Protein AF-A0A534S1K2-F1 (afdb_monomer)

pLDDT: mean 77.48, std 8.61, range [56.78, 88.75]

Sequence (70 aa):
MRAYRTESSYYFSSKQLLPAGALVFFSDKHRRYVHPTAGTLLDPHPRLERLSDAESQELEAQWQEALARA

Radius of gyration: 11.56 Å; Cα contacts (8 Å, |Δi|>4): 119; chains: 1; bounding box: 20×32×22 Å

Structure (mmCIF, N/CA/C/O backbone):
data_AF-A0A534S1K2-F1
#
_entry.id   AF-A0A534S1K2-F1
#
loop_
_atom_site.group_PDB
_atom_site.id
_atom_site.type_symbol
_atom_site.label_atom_id
_atom_site.label_alt_id
_atom_site.label_comp_id
_atom_site.label_asym_id
_atom_site.label_entity_id
_atom_site.label_seq_id
_atom_site.pdbx_PDB_ins_code
_atom_site.Cartn_x
_atom_site.Cartn_y
_atom_site.Cartn_z
_atom_site.occupancy
_atom_site.B_iso_or_equiv
_atom_site.auth_seq_id
_atom_site.auth_comp_id
_atom_site.auth_asym_id
_atom_site.auth_atom_id
_atom_site.pdbx_PDB_model_num
ATOM 1 N N . MET A 1 1 ? 9.146 6.010 0.644 1.00 81.06 1 MET A N 1
ATOM 2 C CA . MET A 1 1 ? 8.743 4.584 0.555 1.00 81.06 1 MET A CA 1
ATOM 3 C C . MET A 1 1 ? 8.422 4.276 -0.899 1.00 81.06 1 MET A C 1
ATOM 5 O O . MET A 1 1 ? 8.171 5.193 -1.668 1.00 81.06 1 MET A O 1
ATOM 9 N N . ARG A 1 2 ? 8.504 3.010 -1.324 1.00 85.38 2 ARG A N 1
ATOM 10 C CA . ARG A 1 2 ? 8.167 2.625 -2.710 1.00 85.38 2 ARG A CA 1
ATOM 11 C C . ARG A 1 2 ? 6.794 1.983 -2.761 1.00 85.38 2 ARG A C 1
ATOM 13 O O . ARG A 1 2 ? 6.515 1.138 -1.911 1.00 85.38 2 ARG A O 1
ATOM 20 N N . ALA A 1 3 ? 5.978 2.354 -3.740 1.00 87.38 3 ALA A N 1
ATOM 21 C CA . ALA A 1 3 ? 4.639 1.816 -3.902 1.00 87.38 3 ALA A CA 1
ATOM 22 C C . ALA A 1 3 ? 4.625 0.663 -4.913 1.00 87.38 3 ALA A C 1
ATOM 24 O O . ALA A 1 3 ? 5.366 0.656 -5.898 1.00 87.38 3 ALA A O 1
ATOM 25 N N . TYR A 1 4 ? 3.770 -0.316 -4.655 1.00 87.25 4 TYR A N 1
ATOM 26 C CA . TYR A 1 4 ? 3.593 -1.493 -5.490 1.00 87.25 4 TYR A CA 1
ATOM 27 C C . TYR A 1 4 ? 2.113 -1.834 -5.594 1.00 87.25 4 TYR A C 1
ATOM 29 O O . TYR A 1 4 ? 1.357 -1.626 -4.640 1.00 87.25 4 TYR A O 1
ATOM 37 N N . ARG A 1 5 ? 1.715 -2.412 -6.727 1.00 86.75 5 ARG A N 1
ATOM 38 C CA . ARG A 1 5 ? 0.386 -3.004 -6.899 1.00 86.75 5 ARG A CA 1
ATOM 39 C C . ARG A 1 5 ? 0.475 -4.517 -6.877 1.00 86.75 5 ARG A C 1
ATOM 41 O O . ARG A 1 5 ? 1.410 -5.114 -7.400 1.00 86.75 5 ARG A O 1
ATOM 48 N N . THR A 1 6 ? -0.514 -5.143 -6.261 1.00 83.31 6 THR A N 1
ATOM 49 C CA . THR A 1 6 ? -0.675 -6.596 -6.337 1.00 83.31 6 THR A CA 1
ATOM 50 C C . THR A 1 6 ? -1.162 -6.990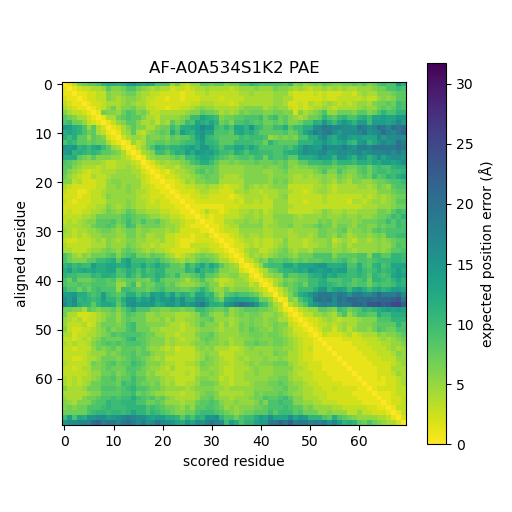 -7.729 1.00 83.31 6 THR A C 1
ATOM 52 O O . THR A 1 6 ? -2.163 -6.477 -8.218 1.00 83.31 6 THR A O 1
ATOM 55 N N . GLU A 1 7 ? -0.467 -7.918 -8.381 1.00 78.00 7 GLU A N 1
ATOM 56 C CA . GLU A 1 7 ? -0.838 -8.373 -9.734 1.00 78.00 7 GLU A CA 1
ATOM 57 C C . GLU A 1 7 ? -2.019 -9.357 -9.720 1.00 78.00 7 GLU A C 1
ATOM 59 O O . GLU A 1 7 ? -2.672 -9.605 -10.730 1.00 78.00 7 GLU A O 1
ATOM 64 N N . SER A 1 8 ? -2.294 -9.961 -8.565 1.00 68.88 8 SER A N 1
ATOM 65 C CA . SER A 1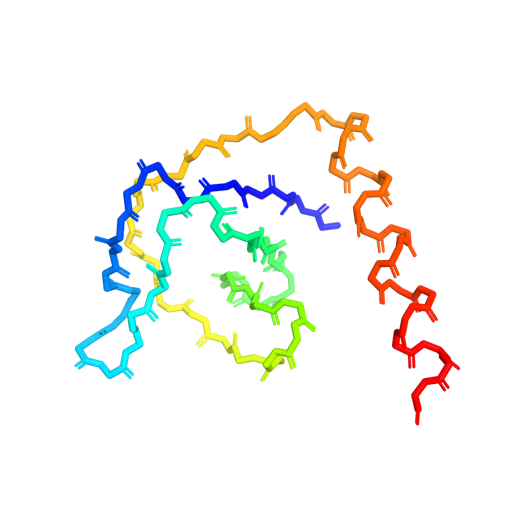 8 ? -3.359 -10.943 -8.372 1.00 68.88 8 SER A CA 1
ATOM 66 C C . SER A 1 8 ? -3.829 -10.922 -6.923 1.00 68.88 8 SER A C 1
ATOM 68 O O . SER A 1 8 ? -3.122 -10.415 -6.049 1.00 68.88 8 SER A O 1
ATOM 70 N N . SER A 1 9 ? -5.006 -11.494 -6.660 1.00 67.88 9 SER A N 1
ATOM 71 C CA . SER A 1 9 ? -5.429 -11.754 -5.287 1.00 67.88 9 SER A CA 1
ATOM 72 C C . SER A 1 9 ? -4.445 -12.735 -4.665 1.00 67.88 9 SER A C 1
ATOM 74 O O . SER A 1 9 ? -4.360 -13.887 -5.093 1.00 67.88 9 SER A O 1
ATOM 76 N N . TYR A 1 10 ? -3.665 -12.265 -3.700 1.00 67.25 10 TYR A N 1
ATOM 77 C CA . TYR A 1 10 ? -2.537 -13.018 -3.172 1.00 67.25 10 TYR A CA 1
ATOM 78 C C . TYR A 1 10 ? -2.471 -12.927 -1.650 1.00 67.25 10 TYR A C 1
ATOM 80 O O . TYR A 1 10 ? -2.890 -11.942 -1.034 1.00 67.25 10 TYR A O 1
ATOM 88 N N . TYR A 1 11 ? -1.946 -13.992 -1.049 1.00 62.00 11 TYR A N 1
ATOM 89 C CA . TYR A 1 11 ? -1.743 -14.098 0.386 1.00 62.00 11 TYR A CA 1
ATOM 90 C C . TYR A 1 11 ? -0.356 -13.577 0.743 1.00 62.00 11 TYR A C 1
ATOM 92 O O . TYR A 1 11 ? 0.638 -14.260 0.515 1.00 62.00 11 TYR A O 1
ATOM 100 N N . PHE A 1 12 ? -0.279 -12.394 1.350 1.00 66.56 12 PHE A N 1
ATOM 101 C CA . PHE A 1 12 ? 0.972 -11.962 1.980 1.00 66.56 12 PHE A CA 1
ATOM 102 C C . PHE A 1 12 ? 1.322 -12.874 3.166 1.00 66.56 12 PHE A C 1
ATOM 104 O O . PHE A 1 12 ? 2.486 -13.173 3.400 1.00 66.56 12 PHE A O 1
ATOM 111 N N . SER A 1 13 ? 0.304 -13.390 3.860 1.00 65.00 13 SER A N 1
ATOM 112 C CA . SER A 1 13 ? 0.410 -14.488 4.826 1.00 65.00 13 SER A CA 1
ATOM 113 C C . SER A 1 13 ? -0.874 -15.323 4.809 1.00 65.00 13 SER A C 1
ATOM 115 O O . SER A 1 13 ? -1.901 -14.865 4.302 1.00 65.00 13 SER A O 1
ATOM 117 N N . SER A 1 14 ? -0.878 -16.508 5.436 1.00 61.09 14 SER A N 1
ATOM 118 C CA . SER A 1 14 ? -2.079 -17.360 5.572 1.00 61.09 14 SER A CA 1
ATOM 119 C C . SER A 1 14 ? -3.282 -16.663 6.230 1.00 61.09 14 SER A C 1
ATOM 121 O O . SER A 1 14 ? -4.376 -17.218 6.244 1.00 61.09 14 SER A O 1
ATOM 123 N N . LYS A 1 15 ? -3.092 -15.463 6.798 1.00 64.62 15 LYS A N 1
ATOM 124 C CA . LYS A 1 15 ? -4.129 -14.649 7.447 1.00 64.62 15 LYS A CA 1
ATOM 125 C C . LYS A 1 15 ? -4.444 -13.341 6.711 1.00 64.62 15 LYS A C 1
ATOM 127 O O . LYS A 1 15 ? -5.319 -12.609 7.159 1.00 64.62 15 LYS A O 1
ATOM 132 N N . GLN A 1 16 ? -3.732 -13.014 5.631 1.00 69.25 16 GLN A N 1
ATOM 133 C CA . GLN A 1 16 ? -3.819 -11.713 4.961 1.00 69.25 16 GLN A CA 1
ATOM 134 C C . GLN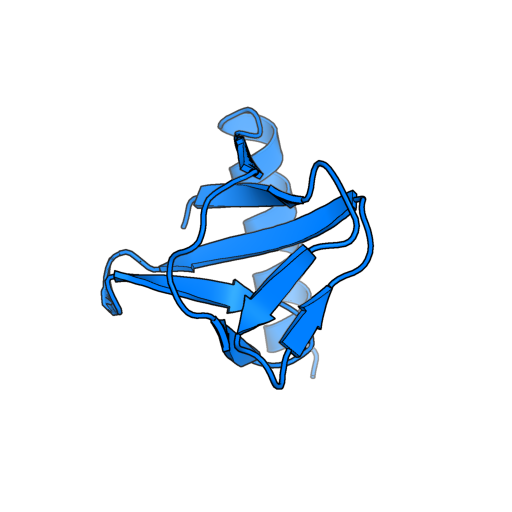 A 1 16 ? -3.927 -11.903 3.450 1.00 69.25 16 GLN A C 1
ATOM 136 O O . GLN A 1 16 ? -2.919 -12.045 2.756 1.00 69.25 16 GLN A O 1
ATOM 141 N N . LEU A 1 17 ? -5.166 -11.904 2.959 1.00 73.44 17 LEU A N 1
ATOM 142 C CA . LEU A 1 17 ? -5.482 -11.845 1.536 1.00 73.44 17 LEU A CA 1
ATOM 143 C C . LEU A 1 17 ? -5.641 -10.376 1.129 1.00 73.44 17 LEU A C 1
ATOM 145 O O . LEU A 1 17 ? -6.451 -9.665 1.724 1.00 73.44 17 LEU A O 1
ATOM 149 N N . LEU A 1 18 ? -4.905 -9.940 0.108 1.00 75.31 18 LEU A N 1
ATOM 150 C CA . LEU A 1 18 ? -5.157 -8.661 -0.554 1.00 75.31 18 LEU A CA 1
ATOM 151 C C . LEU A 1 18 ? -5.762 -8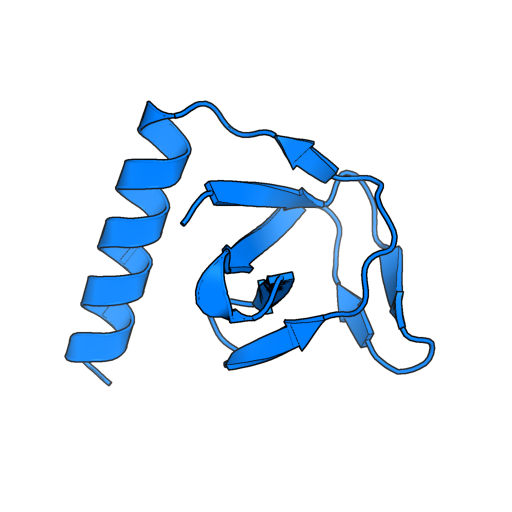.907 -1.938 1.00 75.31 18 LEU A C 1
ATOM 153 O O . LEU A 1 18 ? -5.334 -9.842 -2.620 1.00 75.31 18 LEU A O 1
ATOM 157 N N . PRO A 1 19 ? -6.756 -8.104 -2.360 1.00 75.19 19 PRO A N 1
ATOM 158 C CA . PRO A 1 19 ? -7.301 -8.200 -3.707 1.00 75.19 19 PRO A CA 1
ATOM 159 C C . PRO A 1 19 ? -6.262 -7.746 -4.735 1.00 75.19 19 PRO A C 1
ATOM 161 O O . PRO A 1 19 ? -5.434 -6.892 -4.428 1.00 75.19 19 PRO A O 1
ATOM 164 N N . ALA A 1 20 ? -6.345 -8.269 -5.960 1.00 79.75 20 ALA A N 1
ATOM 165 C CA . ALA A 1 20 ? -5.574 -7.749 -7.090 1.00 79.75 20 ALA A CA 1
ATOM 166 C C . ALA A 1 20 ? -5.776 -6.231 -7.250 1.00 79.75 20 ALA A C 1
ATOM 168 O O . ALA A 1 20 ? -6.880 -5.718 -7.064 1.00 79.75 20 ALA A O 1
ATOM 169 N N . GLY A 1 21 ? -4.713 -5.512 -7.597 1.00 79.19 21 GLY A N 1
ATOM 170 C CA . GLY A 1 21 ? -4.703 -4.054 -7.692 1.00 79.19 21 GLY A CA 1
ATOM 171 C C . GLY A 1 21 ? -4.599 -3.332 -6.346 1.00 79.19 21 GLY A C 1
ATOM 172 O O . GLY A 1 21 ? -4.489 -2.107 -6.337 1.00 79.19 21 GLY A O 1
ATOM 173 N N . ALA A 1 22 ? -4.584 -4.047 -5.213 1.00 82.44 22 ALA A N 1
ATOM 174 C CA . ALA A 1 22 ? -4.330 -3.438 -3.912 1.00 82.44 22 ALA A CA 1
ATOM 175 C C . ALA A 1 22 ? -2.955 -2.768 -3.875 1.00 82.44 22 ALA A C 1
ATOM 177 O O . ALA A 1 22 ? -1.961 -3.326 -4.354 1.00 82.44 22 ALA A O 1
ATOM 178 N N . LEU A 1 23 ? -2.923 -1.589 -3.258 1.00 85.38 23 LEU A N 1
ATOM 179 C CA . LEU A 1 23 ? -1.723 -0.792 -3.085 1.00 85.38 23 LEU A CA 1
ATOM 180 C C . LEU A 1 23 ? -0.992 -1.195 -1.805 1.00 85.38 23 LEU A C 1
ATOM 182 O O . LEU A 1 23 ? -1.584 -1.240 -0.726 1.00 85.38 23 LEU A O 1
ATOM 186 N N . VAL A 1 24 ? 0.309 -1.437 -1.914 1.00 85.62 24 VAL A N 1
ATOM 187 C CA . VAL A 1 24 ? 1.187 -1.689 -0.769 1.00 85.62 24 VAL A CA 1
ATOM 188 C C . VAL A 1 24 ? 2.448 -0.845 -0.878 1.00 85.62 24 VAL A C 1
ATOM 190 O O . VAL A 1 24 ? 2.953 -0.589 -1.969 1.00 85.62 24 VAL A O 1
ATOM 193 N N . PHE A 1 25 ? 2.988 -0.433 0.263 1.00 86.19 25 PHE A N 1
ATOM 194 C CA . PHE A 1 25 ? 4.210 0.358 0.334 1.00 86.19 25 PHE A CA 1
ATOM 195 C C . PHE A 1 25 ? 5.325 -0.449 0.978 1.00 86.19 25 PHE A C 1
ATOM 197 O O . PHE A 1 25 ? 5.145 -1.015 2.051 1.00 86.19 25 PHE A O 1
ATOM 204 N N . PHE A 1 26 ? 6.505 -0.484 0.371 1.00 85.50 26 PHE A N 1
ATOM 205 C CA . PHE A 1 26 ? 7.678 -1.063 1.013 1.00 85.50 26 PHE A CA 1
ATOM 206 C C . PHE A 1 26 ? 8.309 -0.054 1.976 1.00 85.50 26 PHE A C 1
ATOM 208 O O . PHE A 1 26 ? 8.708 1.044 1.577 1.00 85.50 26 PHE A O 1
ATOM 215 N N . SER A 1 27 ? 8.402 -0.440 3.249 1.00 82.81 27 SER A N 1
ATOM 216 C CA . SER A 1 27 ? 9.097 0.309 4.289 1.00 82.81 27 SER A CA 1
ATOM 217 C C . SER A 1 27 ? 10.543 -0.161 4.397 1.00 82.81 27 SER A C 1
ATOM 219 O O . SER A 1 27 ? 10.797 -1.248 4.915 1.00 82.81 27 SER A O 1
ATOM 221 N N . ASP A 1 28 ? 11.499 0.680 3.998 1.00 82.56 28 ASP A N 1
ATOM 222 C CA . ASP A 1 28 ? 12.928 0.416 4.220 1.00 82.56 28 ASP A CA 1
ATOM 223 C C . ASP A 1 28 ? 13.268 0.276 5.711 1.00 82.56 28 ASP A C 1
ATOM 225 O O . ASP A 1 28 ? 14.042 -0.599 6.093 1.00 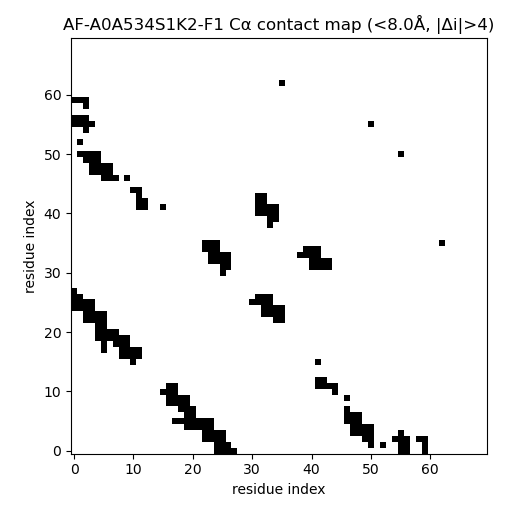82.56 28 ASP A O 1
ATOM 229 N N . LYS A 1 29 ? 12.615 1.067 6.575 1.00 83.00 29 LYS A N 1
ATOM 230 C CA . LYS A 1 29 ? 12.809 1.026 8.034 1.00 83.00 29 LYS A CA 1
ATOM 231 C C . LYS A 1 29 ? 12.487 -0.347 8.629 1.00 83.00 29 LYS A C 1
ATOM 233 O O . LYS A 1 29 ? 13.223 -0.837 9.479 1.00 83.00 29 LYS A O 1
ATOM 238 N N . HIS A 1 30 ? 11.379 -0.952 8.204 1.00 79.44 30 HIS A N 1
ATOM 239 C CA . HIS A 1 30 ? 10.920 -2.243 8.725 1.00 79.44 30 HIS A CA 1
ATOM 240 C C . HIS A 1 30 ? 11.305 -3.425 7.828 1.00 79.44 30 HIS A C 1
ATOM 242 O O . HIS A 1 30 ? 11.069 -4.570 8.211 1.00 79.44 30 HIS A O 1
ATOM 248 N N . ARG A 1 31 ? 11.880 -3.157 6.645 1.00 81.00 31 ARG A N 1
ATOM 249 C CA . ARG A 1 31 ? 12.141 -4.122 5.564 1.00 81.00 31 ARG A CA 1
ATOM 250 C C . ARG A 1 31 ? 10.919 -4.991 5.236 1.00 81.00 31 ARG A C 1
ATOM 252 O O . ARG A 1 31 ? 11.050 -6.185 4.974 1.00 81.00 31 ARG A O 1
ATOM 259 N N . ARG A 1 32 ? 9.725 -4.394 5.297 1.00 81.31 32 ARG A N 1
ATOM 260 C CA . ARG A 1 32 ? 8.422 -5.060 5.130 1.00 81.31 32 ARG A CA 1
ATOM 261 C C . ARG A 1 32 ? 7.480 -4.211 4.291 1.00 81.31 32 ARG A C 1
ATOM 263 O O . ARG A 1 32 ? 7.620 -2.988 4.244 1.00 81.31 32 ARG A O 1
ATOM 270 N N . TYR A 1 33 ? 6.508 -4.865 3.663 1.00 83.00 33 TYR A N 1
ATOM 271 C CA . TYR A 1 33 ? 5.418 -4.177 2.978 1.00 83.00 33 TYR A CA 1
ATOM 272 C C . TYR A 1 33 ? 4.359 -3.729 3.990 1.00 83.00 33 TYR A C 1
ATOM 274 O O . TYR A 1 33 ? 4.170 -4.363 5.025 1.00 83.00 33 TYR A O 1
ATOM 282 N N . VAL A 1 34 ? 3.693 -2.617 3.706 1.00 82.00 34 VAL A N 1
ATOM 283 C CA . VAL A 1 34 ? 2.703 -1.977 4.571 1.00 82.00 34 VAL A CA 1
ATOM 284 C C . VAL A 1 34 ? 1.478 -1.655 3.734 1.00 82.00 34 VAL A C 1
ATOM 286 O O . VAL A 1 34 ? 1.597 -1.064 2.660 1.00 82.00 34 VAL A O 1
ATOM 289 N N . HIS A 1 35 ? 0.299 -2.030 4.221 1.00 81.44 35 HIS A N 1
ATOM 290 C CA . HIS A 1 35 ? -0.955 -1.617 3.598 1.00 81.44 35 HIS A CA 1
ATOM 291 C C . HIS A 1 35 ? -1.369 -0.223 4.108 1.00 81.44 35 HIS A C 1
ATOM 293 O O . HIS A 1 35 ? -1.443 -0.042 5.329 1.00 81.44 35 HIS A O 1
ATOM 299 N N . PRO A 1 36 ? -1.687 0.746 3.229 1.00 74.38 36 PRO A N 1
ATOM 300 C CA . PRO A 1 36 ? -1.915 2.140 3.618 1.00 74.38 36 PRO A CA 1
ATOM 301 C C . PRO A 1 36 ? -3.111 2.338 4.552 1.00 74.38 36 PRO A C 1
ATOM 303 O O . PRO A 1 36 ? -3.044 3.150 5.469 1.00 74.38 36 PRO A O 1
ATOM 306 N N . THR A 1 37 ? -4.194 1.578 4.373 1.00 70.00 37 THR A N 1
ATOM 307 C CA . THR A 1 37 ? -5.405 1.731 5.202 1.00 70.00 37 THR A CA 1
ATOM 308 C C . THR A 1 37 ? -5.409 0.869 6.459 1.00 70.00 37 THR A C 1
ATOM 310 O O . THR A 1 37 ? -6.141 1.165 7.395 1.00 70.00 37 THR A O 1
ATOM 313 N N . ALA A 1 38 ? -4.614 -0.204 6.496 1.00 65.31 38 ALA A N 1
A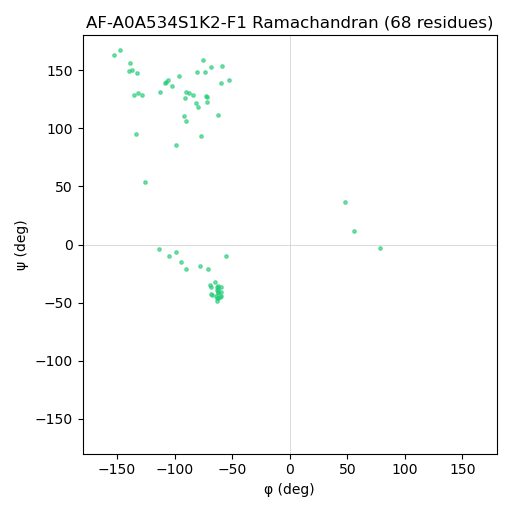TOM 314 C CA . ALA A 1 38 ? -4.644 -1.162 7.602 1.00 65.31 38 ALA A CA 1
ATOM 315 C C . ALA A 1 38 ? -3.445 -1.013 8.549 1.00 65.31 38 ALA A C 1
ATOM 317 O O . ALA A 1 38 ? -3.399 -1.700 9.568 1.00 65.31 38 ALA A O 1
ATOM 318 N N . GLY A 1 39 ? -2.432 -0.205 8.192 1.00 63.81 39 GLY A N 1
ATOM 319 C CA . GLY A 1 39 ? -1.193 -0.034 8.969 1.00 63.81 39 GLY A CA 1
ATOM 320 C C . GLY A 1 39 ? -0.443 -1.345 9.245 1.00 63.81 39 GLY A C 1
ATOM 321 O O . GLY A 1 39 ? 0.449 -1.403 10.087 1.00 63.81 39 GLY A O 1
ATOM 322 N N . THR A 1 40 ? -0.836 -2.422 8.568 1.00 71.19 40 THR A N 1
ATOM 323 C CA . THR A 1 40 ? -0.437 -3.785 8.894 1.00 71.19 40 THR A CA 1
ATOM 324 C C . THR A 1 40 ? 0.836 -4.123 8.133 1.00 71.19 40 THR A C 1
ATOM 326 O O . THR A 1 40 ? 0.917 -3.899 6.924 1.00 71.19 40 THR A O 1
ATOM 329 N N . LEU A 1 41 ? 1.825 -4.662 8.849 1.00 71.00 41 LEU A N 1
ATOM 330 C CA . LEU A 1 41 ? 3.047 -5.196 8.258 1.00 71.00 41 LEU A CA 1
ATOM 331 C C . LEU A 1 41 ? 2.731 -6.516 7.550 1.00 71.00 41 LEU A C 1
ATOM 333 O O . LEU A 1 41 ? 2.154 -7.420 8.154 1.00 71.00 41 LEU A O 1
ATOM 337 N N . LEU A 1 42 ? 3.136 -6.616 6.293 1.00 72.56 42 LEU A N 1
ATOM 338 C CA . LEU A 1 42 ? 2.904 -7.761 5.430 1.00 72.56 42 LEU A CA 1
ATOM 339 C C . LEU A 1 42 ? 4.220 -8.524 5.207 1.00 72.56 42 LEU A C 1
ATOM 341 O O . LEU A 1 42 ? 5.283 -7.911 5.031 1.00 72.56 42 LEU A O 1
ATOM 345 N N . ASP A 1 43 ? 4.145 -9.855 5.219 1.00 69.12 43 ASP A N 1
ATOM 346 C CA . ASP A 1 43 ? 5.295 -10.741 5.011 1.00 69.12 43 ASP A CA 1
ATOM 347 C C . ASP A 1 43 ? 5.747 -10.768 3.537 1.00 69.12 43 ASP A C 1
ATOM 349 O O . ASP A 1 43 ? 4.947 -10.593 2.623 1.00 69.12 43 ASP A O 1
ATOM 353 N N . PRO A 1 44 ? 7.042 -10.954 3.253 1.00 60.91 44 PRO A N 1
ATOM 354 C CA . PRO A 1 44 ? 7.576 -10.819 1.903 1.00 60.91 44 PRO A CA 1
ATOM 355 C C . PRO A 1 44 ? 7.245 -12.039 1.025 1.00 60.91 44 PRO A C 1
ATOM 357 O O . PRO A 1 44 ? 8.017 -12.993 0.972 1.00 60.91 44 PRO A O 1
ATOM 360 N N . HIS A 1 45 ? 6.146 -11.990 0.267 1.00 60.88 45 HIS A N 1
ATOM 361 C CA . HIS A 1 45 ? 5.884 -12.945 -0.817 1.00 60.88 45 HIS A CA 1
ATOM 362 C C . HIS A 1 45 ? 5.381 -12.233 -2.096 1.00 60.88 45 HIS A C 1
ATOM 364 O O . HIS A 1 45 ? 4.486 -11.397 -2.010 1.00 60.88 45 HIS A O 1
ATOM 370 N N . PRO A 1 46 ? 5.977 -12.467 -3.287 1.00 62.69 46 PRO A N 1
ATOM 371 C CA . PRO A 1 46 ? 6.424 -11.330 -4.095 1.00 62.69 46 PRO A CA 1
ATOM 372 C C . PRO A 1 46 ? 5.887 -11.286 -5.540 1.00 62.69 46 PRO A C 1
ATOM 374 O O . PRO A 1 46 ? 6.671 -11.142 -6.473 1.00 62.69 46 PRO A O 1
ATOM 377 N N . ARG A 1 47 ? 4.569 -11.351 -5.766 1.00 72.56 47 ARG A N 1
ATOM 378 C CA . ARG A 1 47 ? 4.008 -10.933 -7.074 1.00 72.56 47 ARG A CA 1
ATOM 379 C C . ARG A 1 47 ? 3.455 -9.523 -6.997 1.00 72.56 47 ARG A C 1
ATOM 381 O O . ARG A 1 47 ? 2.285 -9.309 -6.672 1.00 72.56 47 ARG A O 1
ATOM 388 N N . LEU A 1 48 ? 4.368 -8.582 -7.195 1.00 79.19 48 LEU A N 1
ATOM 389 C CA . LEU A 1 48 ? 4.120 -7.161 -7.092 1.00 79.19 48 LEU A CA 1
ATOM 390 C C . LEU A 1 48 ? 4.612 -6.463 -8.348 1.00 79.19 48 LEU A C 1
ATOM 392 O O . LEU A 1 48 ? 5.780 -6.576 -8.722 1.00 79.19 48 LEU A O 1
ATOM 396 N N . GLU A 1 49 ? 3.725 -5.673 -8.929 1.00 83.06 49 GLU A N 1
ATOM 397 C CA . GLU A 1 49 ? 4.056 -4.736 -9.979 1.00 83.06 49 GLU A CA 1
ATOM 398 C C . GLU A 1 49 ? 4.664 -3.495 -9.328 1.00 83.06 49 GLU A C 1
ATOM 400 O O . GLU A 1 49 ? 4.039 -2.822 -8.496 1.00 83.06 49 GLU A O 1
ATOM 405 N N . ARG A 1 50 ? 5.925 -3.215 -9.666 1.00 82.44 50 ARG A N 1
ATOM 406 C CA . ARG A 1 50 ? 6.587 -1.987 -9.236 1.00 82.44 50 ARG A CA 1
ATOM 407 C C . ARG A 1 50 ? 5.986 -0.821 -10.012 1.00 82.44 50 ARG A C 1
ATOM 409 O O . ARG A 1 50 ? 6.078 -0.793 -11.234 1.00 82.44 50 ARG A O 1
ATOM 416 N N . LEU A 1 51 ? 5.449 0.152 -9.284 1.00 83.81 51 LEU A N 1
ATOM 417 C CA . LEU A 1 51 ? 4.982 1.397 -9.878 1.00 83.81 51 LEU A CA 1
ATOM 418 C C . LEU A 1 51 ? 6.154 2.306 -10.243 1.00 83.81 51 LEU A C 1
ATOM 420 O O . LEU A 1 51 ? 7.253 2.199 -9.681 1.00 83.81 51 LEU A O 1
ATOM 424 N N . SER A 1 52 ? 5.902 3.235 -11.161 1.00 88.38 52 SER A N 1
ATOM 425 C CA . SER A 1 52 ? 6.871 4.270 -11.513 1.00 88.38 52 SER A CA 1
ATOM 426 C C . SER A 1 52 ? 7.242 5.097 -10.278 1.00 88.38 52 SER A C 1
ATOM 428 O O . SER A 1 52 ? 6.452 5.227 -9.338 1.00 88.38 52 SER A O 1
ATOM 430 N N . ASP A 1 53 ? 8.436 5.695 -10.264 1.00 85.88 53 ASP A N 1
ATOM 431 C CA . ASP A 1 53 ? 8.856 6.521 -9.124 1.00 85.88 53 ASP A CA 1
ATOM 432 C C . ASP A 1 53 ? 7.927 7.739 -8.934 1.00 85.88 53 ASP A C 1
ATOM 434 O O . ASP A 1 53 ? 7.595 8.074 -7.800 1.00 85.88 53 ASP A O 1
ATOM 438 N N . ALA A 1 54 ? 7.421 8.330 -10.027 1.00 86.50 54 ALA A N 1
ATOM 439 C CA . ALA A 1 54 ? 6.432 9.413 -9.983 1.00 86.50 54 ALA A CA 1
ATOM 440 C C . ALA A 1 54 ? 5.098 8.973 -9.348 1.00 86.50 54 ALA A C 1
ATOM 442 O O . ALA A 1 54 ? 4.604 9.622 -8.429 1.00 86.50 54 ALA A O 1
ATOM 443 N N . GLU A 1 55 ? 4.551 7.831 -9.777 1.00 85.75 55 GLU A N 1
ATOM 444 C CA . GLU A 1 55 ? 3.321 7.262 -9.203 1.00 85.75 55 GLU A CA 1
ATOM 445 C C . GLU A 1 55 ? 3.507 6.898 -7.727 1.00 85.75 55 GLU A C 1
ATOM 447 O O . GLU A 1 55 ? 2.627 7.127 -6.901 1.00 85.75 55 GLU A O 1
ATOM 452 N N . SER A 1 56 ? 4.676 6.355 -7.378 1.00 86.88 56 SER A N 1
ATOM 453 C CA . SER A 1 56 ? 5.001 6.014 -5.994 1.00 86.88 56 SER A CA 1
ATOM 454 C C . SER A 1 56 ? 5.017 7.242 -5.08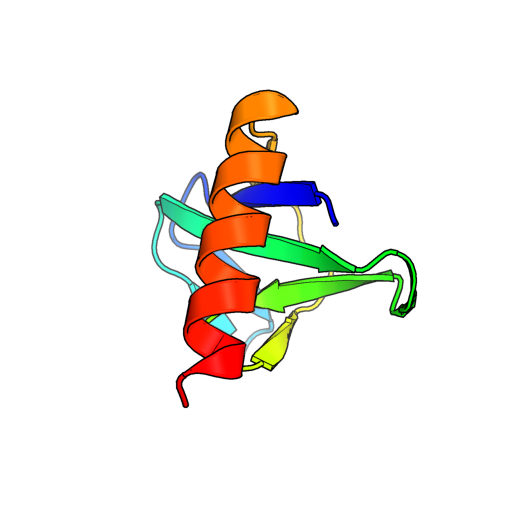8 1.00 86.88 56 SER A C 1
ATOM 456 O O . SER A 1 56 ? 4.518 7.165 -3.967 1.00 86.88 56 SER A O 1
ATOM 458 N N . GLN A 1 57 ? 5.573 8.360 -5.562 1.00 86.31 57 GLN A N 1
ATOM 459 C CA . GLN A 1 57 ? 5.613 9.617 -4.812 1.00 86.31 57 GLN A CA 1
ATOM 460 C C . GLN A 1 57 ? 4.222 10.226 -4.637 1.00 86.31 57 GLN A C 1
ATOM 462 O O . GLN A 1 57 ? 3.885 10.651 -3.534 1.00 86.31 57 GLN A O 1
ATOM 467 N N . GLU A 1 58 ? 3.403 10.235 -5.689 1.00 88.75 58 GLU A N 1
ATOM 468 C CA . GLU A 1 58 ? 2.039 10.767 -5.619 1.00 88.75 58 GLU A CA 1
ATOM 469 C C . GLU A 1 58 ? 1.181 9.976 -4.621 1.00 88.75 58 GLU A C 1
ATOM 471 O O . GLU A 1 58 ? 0.522 10.551 -3.755 1.00 88.75 58 GLU A O 1
ATOM 476 N N . LEU A 1 59 ? 1.246 8.646 -4.685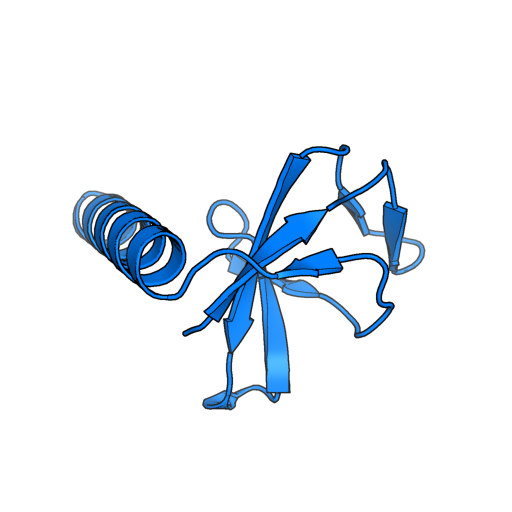 1.00 87.38 59 LEU A N 1
ATOM 477 C CA . LEU A 1 59 ? 0.490 7.766 -3.797 1.00 87.38 59 LEU A CA 1
ATOM 478 C C . LEU A 1 59 ? 0.989 7.820 -2.350 1.00 87.38 59 LEU A C 1
ATOM 480 O O . LEU A 1 59 ? 0.191 7.728 -1.417 1.00 87.38 59 LEU A O 1
ATOM 484 N N . GLU A 1 60 ? 2.297 7.984 -2.146 1.00 84.88 60 GLU A N 1
ATOM 485 C CA . GLU A 1 60 ? 2.851 8.239 -0.816 1.00 84.88 60 GLU A CA 1
ATOM 486 C C . GLU A 1 60 ? 2.329 9.562 -0.250 1.00 84.88 60 GLU A C 1
ATOM 488 O O . GLU A 1 60 ? 1.883 9.586 0.895 1.00 84.88 60 GLU A O 1
ATOM 493 N N . ALA A 1 61 ? 2.332 10.637 -1.043 1.00 86.25 61 ALA A N 1
ATOM 494 C CA . ALA A 1 61 ? 1.830 11.939 -0.616 1.00 86.25 61 ALA A CA 1
ATOM 495 C C . ALA A 1 61 ? 0.342 11.875 -0.234 1.00 86.25 61 ALA A C 1
ATOM 497 O O . ALA A 1 61 ? -0.030 12.345 0.840 1.00 86.25 61 ALA A O 1
ATOM 498 N N . GLN A 1 62 ? -0.488 11.217 -1.052 1.00 85.06 62 GLN A N 1
ATOM 499 C CA . GLN A 1 62 ? -1.908 10.995 -0.751 1.00 85.06 62 GLN A CA 1
ATOM 500 C C . GLN A 1 62 ? -2.106 10.208 0.549 1.00 85.06 62 GLN A C 1
ATOM 502 O O . GLN A 1 62 ? -2.984 10.527 1.349 1.00 85.06 62 GLN A O 1
ATOM 507 N N . TRP A 1 63 ? -1.285 9.184 0.789 1.00 81.81 63 TRP A N 1
ATOM 508 C CA . TRP A 1 63 ? -1.363 8.407 2.020 1.00 81.81 63 TRP A CA 1
ATOM 509 C C . TRP A 1 63 ? -0.934 9.215 3.251 1.00 81.81 63 TRP A C 1
ATOM 511 O O . TRP A 1 63 ? -1.611 9.157 4.276 1.00 81.81 63 TRP A O 1
ATOM 521 N N . GLN A 1 64 ? 0.144 9.999 3.153 1.00 81.06 64 GLN A N 1
ATOM 522 C CA . GLN A 1 64 ? 0.578 10.896 4.230 1.00 81.06 64 GLN A CA 1
ATOM 523 C C . GLN A 1 64 ? -0.484 11.958 4.540 1.00 81.06 64 GLN A C 1
ATOM 525 O O . GLN A 1 64 ? -0.761 12.219 5.708 1.00 81.06 64 GLN A O 1
ATOM 530 N N . GLU A 1 65 ? -1.126 12.523 3.515 1.00 84.31 65 GLU A N 1
ATOM 531 C CA . GLU A 1 65 ? -2.231 13.469 3.685 1.00 84.31 65 GLU A CA 1
ATOM 532 C C . GLU A 1 65 ? -3.445 12.810 4.360 1.00 84.31 65 GLU A C 1
ATOM 534 O O . GLU A 1 65 ? -4.009 13.364 5.305 1.00 84.31 65 GLU A O 1
ATOM 539 N N . ALA A 1 66 ? -3.816 11.597 3.936 1.00 79.31 66 ALA A N 1
ATOM 540 C CA . ALA A 1 66 ? -4.906 10.840 4.546 1.00 79.31 66 ALA A CA 1
ATOM 541 C C . ALA A 1 66 ? -4.628 10.493 6.020 1.00 79.31 66 ALA A C 1
ATOM 543 O O . ALA A 1 66 ? -5.539 10.574 6.841 1.00 79.31 66 ALA A O 1
ATOM 544 N N . LEU A 1 67 ? -3.381 10.151 6.366 1.00 74.69 67 LEU A N 1
ATOM 545 C CA . LEU A 1 67 ? -2.954 9.919 7.750 1.00 74.69 67 LEU A CA 1
ATOM 546 C C . LEU A 1 67 ? -2.952 11.198 8.591 1.00 74.69 67 LEU A C 1
ATOM 548 O O . LEU A 1 67 ? -3.28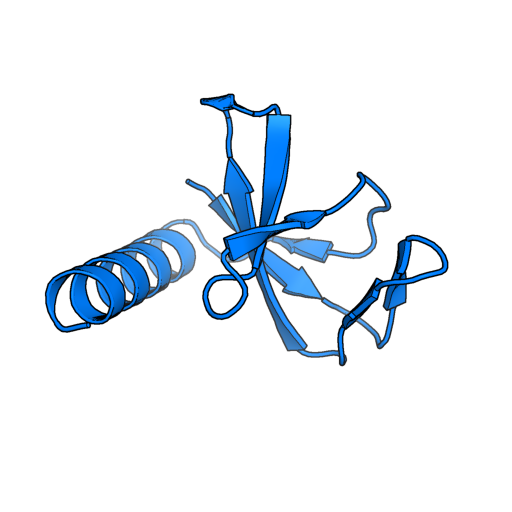3 11.139 9.766 1.00 74.69 67 LEU A O 1
ATOM 552 N N . ALA A 1 68 ? -2.579 12.341 8.014 1.00 76.31 68 ALA A N 1
ATOM 553 C CA . ALA A 1 68 ? -2.573 13.621 8.722 1.00 76.31 68 ALA A CA 1
ATOM 554 C C . ALA A 1 68 ? -3.988 14.159 9.004 1.00 76.31 68 ALA A C 1
ATOM 556 O O . ALA A 1 68 ? -4.162 15.015 9.871 1.00 76.31 68 ALA A O 1
ATOM 557 N N . ARG A 1 69 ? -4.989 13.689 8.251 1.00 67.88 69 ARG A N 1
ATOM 558 C CA . ARG A 1 69 ? -6.393 14.104 8.373 1.00 67.88 69 ARG A CA 1
ATOM 559 C C . ARG A 1 69 ? -7.235 13.188 9.275 1.00 67.88 69 ARG A C 1
ATOM 561 O O . ARG A 1 69 ? -8.348 13.580 9.630 1.00 67.88 69 ARG A O 1
ATOM 568 N N . ALA A 1 70 ? -6.744 11.991 9.591 1.00 56.78 70 ALA A N 1
ATOM 569 C CA . ALA A 1 70 ? -7.401 11.002 10.450 1.00 56.78 70 ALA A CA 1
ATOM 570 C C . ALA A 1 70 ? -7.024 11.193 11.926 1.00 56.78 70 ALA A C 1
ATOM 572 O O . ALA A 1 70 ? -7.915 10.966 12.775 1.00 56.78 70 ALA A O 1
#

Nearest PDB structures (foldseek):
  7tgq-assembly1_A  TM=4.630E-01  e=4.381E+00  Homo sapiens
  8tvx-assembly1_B  TM=3.604E-01  e=2.160E+00  Saccharomyces cerevisiae
  8s52-assembly1_B  TM=3.841E-01  e=8.331E+00  Sus scrofa

Foldseek 3Di:
DFKWFACAQDALDPVDTDHGRQIWDQDPVVNFIARLVPRDTGHDDDRIHGDDPVVRVVVVVVSVVVVVVD

Secondary structure (DSSP, 8-state):
-EEEEESSSEEEETTEEE-TT-EEEEETTTTEEE-TTT--EE-----EEEPPHHHHHHHHHHHHHHHHH-

Mean predicted aligned error: 6.56 Å

Solvent-accessible surface area (backbone atoms only — not comparable to full-atom values): 4040 Å² total; per-residue (Å²): 113,48,33,30,30,27,74,44,70,43,60,41,41,105,87,40,77,43,57,49,66,40,63,34,30,41,35,78,91,73,74,32,35,30,34,81,91,70,75,42,81,37,53,98,61,89,67,59,44,76,51,54,73,68,58,15,50,54,54,48,50,53,48,53,51,54,61,75,75,106